Protein AF-A0A969N975-F1 (afdb_monomer_lite)

Sequence (76 aa):
MIERSLERIKGMRSLIFDMLDLTRIESGKKTRNLAKVDICEIAKIAIDTSELMAIQKNIKINTDFPDEAVLEADHQ

Secondary structure (DSSP, 8-state):
-HHHHHHHHHHHHHHHHHHHHHHHHHTT-----EEEEEHHHHHHHHHHHHHHHHHHTTPPP-----S--EEEEE--

pLDDT: mean 88.76, std 7.65, range [58.16, 96.25]

Foldseek 3Di:
DVVVVVVVVVVVVVVVVVVVVVCCVVVVVPDFDWDWDWVVVVVVVVCVVCVVVCVVVVHDDDDDDDPTDIDTGRPD

Radius of gyration: 17.98 Å; chains: 1; bounding box: 40×21×47 Å

Structure (mmCIF, N/CA/C/O backbone):
data_AF-A0A969N975-F1
#
_entry.id   AF-A0A969N975-F1
#
loop_
_atom_site.group_PDB
_atom_site.id
_atom_site.type_symbol
_atom_site.label_atom_id
_atom_site.label_alt_id
_atom_site.label_comp_id
_atom_site.label_asym_id
_atom_site.label_entity_id
_atom_site.label_seq_id
_atom_site.pdbx_PDB_ins_code
_atom_site.Cartn_x
_atom_site.Cartn_y
_atom_site.Cartn_z
_atom_site.occupancy
_atom_site.B_iso_or_equiv
_atom_site.auth_seq_id
_atom_site.auth_comp_id
_atom_site.auth_asym_id
_atom_site.auth_atom_id
_atom_site.pdbx_PDB_model_num
ATOM 1 N N . MET A 1 1 ? -2.612 13.400 31.373 1.00 72.31 1 MET A N 1
ATOM 2 C CA . MET A 1 1 ? -1.406 14.053 30.801 1.00 72.31 1 MET A CA 1
ATOM 3 C C . MET A 1 1 ? -0.521 13.081 30.020 1.00 72.31 1 MET A C 1
ATOM 5 O O . MET A 1 1 ? -0.097 13.452 28.936 1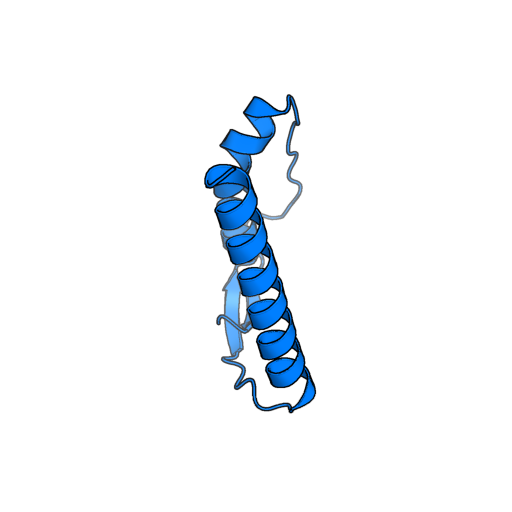.00 72.31 1 MET A O 1
ATOM 9 N N . ILE A 1 2 ? -0.294 11.853 30.509 1.00 90.56 2 ILE A N 1
ATOM 10 C CA . ILE A 1 2 ? 0.529 10.825 29.834 1.00 90.56 2 ILE A CA 1
ATOM 11 C C . ILE A 1 2 ? 0.023 10.495 28.416 1.00 90.56 2 ILE A C 1
ATOM 13 O O . ILE A 1 2 ? 0.818 10.527 27.485 1.00 90.56 2 ILE A O 1
ATOM 17 N N . GLU A 1 3 ? -1.289 10.302 28.232 1.00 93.06 3 GLU A N 1
ATOM 18 C CA . GLU A 1 3 ? -1.929 10.067 26.919 1.00 93.06 3 GLU A CA 1
ATOM 19 C C . GLU A 1 3 ? -1.509 11.101 25.858 1.00 93.06 3 GLU A C 1
ATOM 21 O O . GLU A 1 3 ? -1.054 10.775 24.768 1.00 93.06 3 GLU A O 1
ATOM 26 N N . ARG A 1 4 ? -1.579 12.388 26.218 1.00 90.19 4 ARG A N 1
ATOM 27 C CA . ARG A 1 4 ? -1.251 13.505 25.324 1.00 90.19 4 ARG A CA 1
ATOM 28 C C . ARG A 1 4 ? 0.237 13.540 24.982 1.00 90.19 4 ARG A C 1
ATOM 30 O O . ARG A 1 4 ? 0.609 13.883 23.863 1.00 90.19 4 ARG A O 1
ATOM 37 N N . SER A 1 5 ? 1.090 13.212 25.949 1.00 93.81 5 SER A N 1
ATOM 38 C CA . SER A 1 5 ? 2.531 13.105 25.721 1.00 93.81 5 SER A CA 1
ATOM 39 C C . SER A 1 5 ? 2.867 11.931 24.799 1.00 93.81 5 SER A C 1
ATOM 41 O O . SER A 1 5 ? 3.707 12.093 23.918 1.00 93.81 5 SER A O 1
ATOM 43 N N . LEU A 1 6 ? 2.181 10.792 24.944 1.00 93.00 6 LEU A N 1
ATOM 44 C CA . LEU A 1 6 ? 2.324 9.629 24.064 1.00 93.00 6 LEU A CA 1
ATOM 45 C C . LEU A 1 6 ? 1.913 9.949 22.625 1.00 93.00 6 LEU A C 1
ATOM 47 O O . LEU A 1 6 ? 2.679 9.666 21.707 1.00 93.00 6 LEU A O 1
ATOM 51 N N . GLU A 1 7 ? 0.764 10.593 22.421 1.00 94.06 7 GLU A N 1
ATOM 52 C CA . GLU A 1 7 ? 0.307 10.987 21.081 1.00 94.06 7 GLU A CA 1
ATOM 53 C C . GLU A 1 7 ? 1.280 11.957 20.398 1.00 94.06 7 GLU A C 1
ATOM 55 O O . GLU A 1 7 ? 1.623 11.786 19.228 1.00 94.06 7 GLU A O 1
ATOM 60 N N . ARG A 1 8 ? 1.838 12.917 21.145 1.00 94.31 8 ARG A N 1
ATOM 61 C CA . ARG A 1 8 ? 2.880 13.813 20.621 1.00 94.31 8 ARG A CA 1
ATOM 62 C C . ARG A 1 8 ? 4.152 13.071 20.216 1.00 94.31 8 ARG A C 1
ATOM 64 O O . ARG A 1 8 ? 4.724 13.383 19.177 1.00 94.31 8 ARG A O 1
ATOM 71 N N . ILE A 1 9 ? 4.603 12.106 21.019 1.00 94.88 9 ILE A N 1
ATOM 72 C CA . ILE A 1 9 ? 5.788 11.295 20.700 1.00 94.88 9 ILE A CA 1
ATOM 73 C C . ILE A 1 9 ? 5.536 10.440 19.455 1.00 94.88 9 ILE A C 1
ATOM 75 O O . ILE A 1 9 ? 6.403 10.379 18.584 1.00 94.88 9 ILE A O 1
ATOM 79 N N . LYS A 1 10 ? 4.352 9.827 19.326 1.00 94.00 10 LYS A N 1
ATOM 80 C CA . LYS A 1 10 ? 3.967 9.086 18.115 1.00 94.00 10 LYS A CA 1
ATOM 81 C C . LYS A 1 10 ? 3.979 9.987 16.879 1.00 94.00 10 LYS A C 1
ATOM 83 O O . LYS A 1 10 ? 4.556 9.594 15.869 1.00 94.00 10 LYS A O 1
ATOM 88 N N . GLY A 1 11 ? 3.418 11.194 16.984 1.00 93.56 11 GLY A N 1
ATOM 89 C CA . GLY A 1 11 ? 3.418 12.181 15.902 1.00 93.56 11 GLY A CA 1
ATOM 90 C C . GLY A 1 11 ? 4.828 12.600 15.485 1.00 93.56 11 GLY A C 1
ATOM 91 O O . GLY A 1 11 ? 5.165 12.521 14.309 1.00 93.56 11 GLY A O 1
ATOM 92 N N . MET A 1 12 ? 5.694 12.958 16.441 1.00 96.00 12 MET A N 1
ATOM 93 C CA . MET A 1 12 ? 7.094 13.305 16.145 1.00 96.00 12 MET A CA 1
ATOM 94 C C . MET A 1 12 ? 7.854 12.144 15.501 1.00 96.00 12 MET A C 1
ATOM 96 O O . MET A 1 12 ? 8.633 12.360 14.579 1.00 96.00 12 MET A O 1
ATOM 100 N N . ARG A 1 13 ? 7.614 10.909 15.955 1.00 95.19 13 ARG A N 1
ATOM 101 C CA . ARG A 1 13 ? 8.208 9.716 15.348 1.00 95.19 13 ARG A CA 1
ATOM 102 C C . ARG A 1 13 ? 7.765 9.548 13.892 1.00 95.19 13 ARG A C 1
ATOM 104 O O . ARG A 1 13 ? 8.613 9.239 13.065 1.00 95.19 13 ARG A O 1
ATOM 111 N N . SER A 1 14 ? 6.485 9.775 13.586 1.00 94.25 14 SER A N 1
ATOM 112 C CA . SER A 1 14 ? 5.980 9.754 12.205 1.00 94.25 14 SER A CA 1
ATOM 113 C C . SER A 1 14 ? 6.701 10.788 11.342 1.00 94.25 14 SER A C 1
ATOM 115 O O . SER A 1 14 ? 7.275 10.423 10.329 1.00 94.25 14 SER A O 1
ATOM 117 N N . LEU A 1 15 ? 6.798 12.038 11.814 1.00 94.62 15 LEU A N 1
ATOM 118 C CA . LEU A 1 15 ? 7.473 13.118 11.082 1.00 94.62 15 LEU A CA 1
ATOM 119 C C . LEU A 1 15 ? 8.954 12.818 10.802 1.00 94.62 15 LEU A C 1
ATOM 121 O O . LEU A 1 15 ? 9.474 13.166 9.744 1.00 94.62 15 LEU A O 1
ATOM 125 N N . ILE A 1 16 ? 9.646 12.170 11.743 1.00 94.56 16 ILE A N 1
ATOM 126 C CA . ILE A 1 16 ? 11.034 11.735 11.541 1.00 94.56 16 ILE A CA 1
ATOM 127 C C . ILE A 1 16 ? 11.109 10.666 10.444 1.00 94.56 16 ILE A C 1
ATOM 129 O O . ILE A 1 16 ? 11.996 10.745 9.594 1.00 94.56 16 ILE A O 1
ATOM 133 N N . PHE A 1 17 ? 10.201 9.685 10.442 1.00 92.12 17 PHE A N 1
ATOM 134 C CA . PHE A 1 17 ? 10.144 8.680 9.377 1.00 92.12 17 PHE A CA 1
ATOM 135 C C . PHE A 1 17 ? 9.854 9.318 8.016 1.00 92.12 17 PHE A C 1
ATOM 137 O O . PHE A 1 17 ? 10.577 9.028 7.065 1.00 92.12 17 PHE A O 1
ATOM 144 N N . ASP A 1 18 ? 8.923 10.270 7.955 1.00 91.25 18 ASP A N 1
ATOM 145 C CA . ASP A 1 18 ? 8.598 10.999 6.727 1.00 91.25 18 ASP A CA 1
ATOM 146 C C . ASP A 1 18 ? 9.824 11.764 6.182 1.00 91.25 18 ASP A C 1
ATOM 148 O O . ASP A 1 18 ? 10.120 11.715 4.987 1.00 91.25 18 ASP A O 1
ATOM 152 N N . MET A 1 19 ? 10.611 12.418 7.053 1.00 92.69 19 MET A N 1
ATOM 153 C CA . MET A 1 19 ? 11.868 13.074 6.651 1.00 92.69 19 MET A CA 1
ATOM 154 C C . MET A 1 19 ? 12.930 12.075 6.159 1.00 92.69 19 MET A C 1
ATOM 156 O O . MET A 1 19 ? 13.657 12.356 5.202 1.00 92.69 19 MET A O 1
ATOM 160 N N . LEU A 1 20 ? 13.054 10.909 6.800 1.00 89.31 20 LEU A N 1
ATOM 161 C CA . LEU A 1 20 ? 13.997 9.868 6.377 1.00 89.31 20 LEU A CA 1
ATOM 162 C C . LEU A 1 20 ? 13.609 9.258 5.024 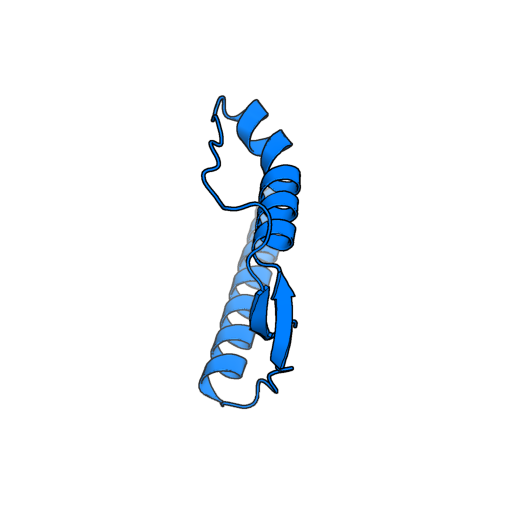1.00 89.31 20 LEU A C 1
ATOM 164 O O . LEU A 1 20 ? 14.487 8.957 4.214 1.00 89.31 20 LEU A O 1
ATOM 168 N N . ASP A 1 21 ? 12.317 9.105 4.759 1.00 85.31 21 ASP A N 1
ATOM 169 C CA . ASP A 1 21 ? 11.828 8.628 3.468 1.00 85.31 21 ASP A CA 1
ATOM 170 C C . ASP A 1 21 ? 12.049 9.679 2.376 1.00 85.31 21 ASP A C 1
ATOM 172 O O . ASP A 1 21 ? 12.586 9.346 1.316 1.00 85.31 21 ASP A O 1
ATOM 176 N N . LEU A 1 22 ? 11.782 10.959 2.665 1.00 87.25 22 LEU A N 1
ATOM 177 C CA . LEU A 1 22 ? 12.084 12.064 1.750 1.00 87.25 22 LEU A CA 1
ATOM 178 C C . LEU A 1 22 ? 13.570 12.087 1.362 1.00 87.25 22 LEU A C 1
ATOM 180 O O . LEU A 1 22 ? 13.910 12.141 0.184 1.00 87.25 22 LEU A O 1
ATOM 184 N N . THR A 1 23 ? 14.473 11.974 2.338 1.00 85.06 23 THR A N 1
ATOM 185 C CA . THR A 1 23 ? 15.920 11.940 2.057 1.00 85.06 23 THR A CA 1
ATOM 186 C C . THR A 1 23 ? 16.352 10.696 1.271 1.00 85.06 23 THR A C 1
ATOM 188 O O . THR A 1 23 ? 17.270 10.777 0.448 1.00 85.06 23 THR A O 1
ATOM 191 N N . ARG A 1 24 ? 15.692 9.543 1.454 1.00 82.62 24 ARG A N 1
ATOM 192 C CA . ARG A 1 24 ? 15.927 8.346 0.624 1.00 82.62 24 ARG A CA 1
ATOM 193 C C . ARG A 1 24 ? 15.489 8.548 -0.826 1.00 82.62 24 ARG A C 1
ATOM 195 O O . ARG A 1 24 ? 16.201 8.090 -1.720 1.00 82.62 24 ARG A O 1
ATOM 202 N N . ILE A 1 25 ? 14.370 9.234 -1.051 1.00 82.69 25 ILE A N 1
ATOM 203 C CA . ILE A 1 25 ? 13.876 9.569 -2.393 1.00 82.69 25 ILE A CA 1
ATOM 204 C C . ILE A 1 25 ? 14.837 10.554 -3.077 1.00 82.69 25 ILE A C 1
ATOM 206 O O . ILE A 1 25 ? 15.326 10.266 -4.168 1.00 82.69 25 ILE A O 1
ATOM 210 N N . GLU A 1 26 ? 15.179 11.656 -2.405 1.00 82.38 26 GLU A N 1
ATOM 211 C CA . GLU A 1 26 ? 16.044 12.727 -2.934 1.00 82.38 26 GLU A CA 1
ATOM 212 C C . GLU A 1 26 ? 17.484 12.268 -3.202 1.00 82.38 26 GLU A C 1
ATOM 214 O O . GLU A 1 26 ? 18.117 12.687 -4.166 1.00 82.38 26 GLU A O 1
ATOM 219 N N . SER A 1 27 ? 18.022 11.360 -2.381 1.00 80.69 27 SER A N 1
ATOM 220 C CA . SER A 1 27 ? 19.382 10.838 -2.581 1.00 80.69 27 SER A CA 1
ATOM 221 C C . SER A 1 27 ? 19.511 9.860 -3.756 1.00 80.69 27 SER A C 1
ATOM 223 O O . SER A 1 27 ? 20.617 9.386 -4.019 1.00 80.69 27 SER A O 1
ATOM 225 N N . GLY A 1 28 ? 18.409 9.516 -4.440 1.00 69.06 28 GLY A N 1
ATOM 226 C CA . GLY A 1 28 ? 18.401 8.586 -5.576 1.00 69.06 28 GLY A CA 1
ATOM 227 C C . GLY A 1 28 ? 18.803 7.151 -5.215 1.00 69.06 28 GLY A C 1
ATOM 228 O O . GLY A 1 28 ? 19.011 6.323 -6.097 1.00 69.06 28 GLY A O 1
ATOM 229 N N . LYS A 1 29 ? 18.924 6.835 -3.917 1.00 63.50 29 LYS A N 1
ATOM 230 C CA . LYS A 1 29 ? 19.390 5.533 -3.416 1.00 63.50 29 LYS A CA 1
ATOM 231 C C . LYS A 1 29 ? 18.297 4.467 -3.368 1.00 63.50 29 LYS A C 1
ATOM 233 O O . LYS A 1 29 ? 18.594 3.331 -2.999 1.00 63.50 29 LYS A O 1
ATOM 238 N N . LYS A 1 30 ? 17.045 4.799 -3.709 1.00 70.44 30 LYS A N 1
ATOM 239 C CA . LYS A 1 30 ? 15.974 3.799 -3.770 1.00 70.44 30 LYS A CA 1
ATOM 240 C C . LYS A 1 30 ? 16.201 2.898 -4.986 1.00 70.44 30 LYS A C 1
ATOM 242 O O . LYS A 1 30 ? 15.961 3.296 -6.123 1.00 70.44 30 LYS A O 1
ATOM 247 N N . THR A 1 31 ? 16.688 1.689 -4.735 1.00 71.06 31 THR A N 1
ATOM 248 C CA . THR A 1 31 ? 16.786 0.625 -5.737 1.00 71.06 31 THR A CA 1
ATOM 249 C C . THR A 1 31 ? 15.365 0.209 -6.101 1.00 71.06 31 THR A C 1
ATOM 251 O O . THR A 1 31 ? 14.654 -0.326 -5.257 1.00 71.06 31 THR A O 1
ATOM 254 N N . ARG A 1 32 ? 14.927 0.518 -7.325 1.00 76.94 32 ARG A N 1
ATOM 255 C CA . ARG A 1 32 ? 13.614 0.093 -7.824 1.00 76.94 32 ARG A CA 1
ATOM 256 C C . ARG A 1 32 ? 13.698 -1.356 -8.277 1.00 76.94 32 ARG A C 1
ATOM 258 O O . ARG A 1 32 ? 14.625 -1.705 -9.011 1.00 76.94 32 ARG A O 1
ATOM 265 N N . ASN A 1 33 ? 12.730 -2.167 -7.881 1.00 79.69 33 ASN A N 1
ATOM 266 C CA . ASN A 1 33 ? 12.569 -3.522 -8.378 1.00 79.69 33 ASN A CA 1
ATOM 267 C C . ASN A 1 33 ? 11.390 -3.541 -9.350 1.00 79.69 33 ASN A C 1
ATOM 269 O O . ASN A 1 33 ? 10.241 -3.755 -8.960 1.00 79.69 33 ASN A O 1
ATOM 273 N N . LEU A 1 34 ? 11.692 -3.241 -10.615 1.00 86.12 34 LEU A N 1
ATOM 274 C CA . LEU A 1 34 ? 10.694 -3.245 -11.676 1.00 86.12 34 LEU A CA 1
ATOM 275 C C . LEU A 1 34 ? 10.243 -4.683 -11.931 1.00 86.12 34 LEU A C 1
ATOM 277 O O . LEU A 1 34 ? 11.036 -5.533 -12.336 1.00 86.12 34 LEU A O 1
ATOM 281 N N . ALA A 1 35 ? 8.962 -4.933 -11.703 1.00 88.25 35 ALA A N 1
ATOM 282 C CA . ALA A 1 35 ? 8.312 -6.198 -11.984 1.00 88.25 35 ALA A CA 1
ATOM 283 C C . ALA A 1 35 ? 7.022 -5.950 -12.768 1.00 88.25 35 ALA A C 1
ATOM 285 O O . ALA A 1 35 ? 6.513 -4.831 -12.833 1.00 88.25 35 ALA A O 1
ATOM 286 N N . LYS A 1 36 ? 6.485 -7.014 -13.367 1.00 90.94 36 LYS A N 1
ATOM 287 C CA . LYS A 1 36 ? 5.127 -6.989 -13.908 1.00 90.94 36 LYS A CA 1
ATOM 288 C C . LYS A 1 36 ? 4.152 -7.047 -12.743 1.00 90.94 36 LYS A C 1
ATOM 290 O O . LYS A 1 36 ? 4.163 -8.019 -11.993 1.00 90.94 36 LYS A O 1
ATOM 295 N N . VAL A 1 37 ? 3.344 -6.008 -12.607 1.00 91.06 37 VAL A N 1
ATOM 296 C CA . VAL A 1 37 ? 2.402 -5.838 -11.504 1.00 91.06 37 VAL A CA 1
ATOM 297 C C . VAL A 1 37 ? 1.014 -5.604 -12.079 1.00 91.06 37 VAL A C 1
ATOM 299 O O . VAL A 1 37 ? 0.861 -4.757 -12.960 1.00 91.06 37 VAL A O 1
ATOM 302 N N . ASP A 1 38 ? 0.017 -6.334 -11.578 1.00 92.06 38 ASP A N 1
ATOM 303 C CA . ASP A 1 38 ? -1.389 -6.048 -11.862 1.00 92.06 38 ASP A CA 1
ATOM 304 C C . ASP A 1 38 ? -1.898 -4.957 -10.909 1.00 92.06 38 ASP A C 1
ATOM 306 O O . ASP A 1 38 ? -2.038 -5.156 -9.699 1.00 92.06 38 ASP A O 1
ATOM 310 N N . ILE A 1 39 ? -2.172 -3.774 -11.457 1.00 91.62 39 ILE A N 1
ATOM 311 C CA . ILE A 1 39 ? -2.691 -2.648 -10.672 1.00 91.62 39 ILE A CA 1
ATOM 312 C C . ILE A 1 39 ? -4.101 -2.929 -10.159 1.00 91.62 39 ILE A C 1
ATOM 314 O O . ILE A 1 39 ? -4.459 -2.438 -9.086 1.00 91.62 39 ILE A O 1
ATOM 318 N N . CYS A 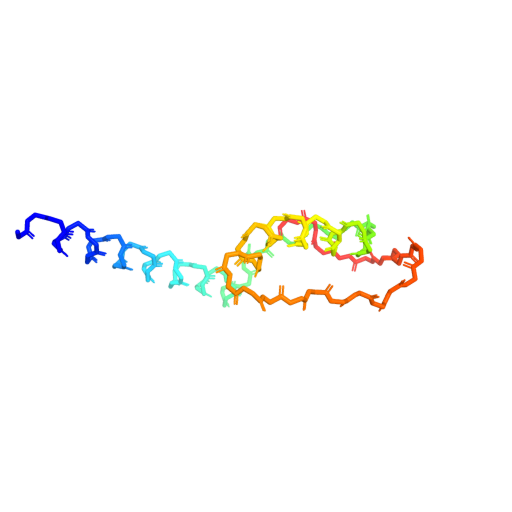1 40 ? -4.899 -3.714 -10.885 1.00 92.88 40 CYS A N 1
ATOM 319 C CA . CYS A 1 40 ? -6.265 -4.020 -10.479 1.00 92.88 40 CYS A CA 1
ATOM 320 C C . CYS A 1 40 ? -6.288 -4.847 -9.187 1.00 92.88 40 CYS A C 1
ATOM 322 O O . CYS A 1 40 ? -7.138 -4.614 -8.326 1.00 92.88 40 CYS A O 1
ATOM 324 N N . GLU A 1 41 ? -5.333 -5.763 -9.007 1.00 90.94 41 GLU A N 1
ATOM 325 C CA . GLU A 1 41 ? -5.161 -6.515 -7.760 1.00 90.94 41 GLU A CA 1
ATOM 326 C C . GLU A 1 41 ? -4.780 -5.592 -6.591 1.00 90.94 41 GLU A C 1
ATOM 328 O O . GLU A 1 41 ? -5.415 -5.626 -5.535 1.00 90.94 41 GLU A O 1
ATOM 333 N N . ILE A 1 42 ? -3.816 -4.690 -6.799 1.00 91.44 42 ILE A N 1
ATOM 334 C CA . ILE A 1 42 ? -3.397 -3.717 -5.777 1.00 91.44 42 ILE A CA 1
ATOM 335 C C . ILE A 1 42 ? -4.553 -2.790 -5.388 1.00 91.44 42 ILE A C 1
ATOM 337 O O . ILE A 1 42 ? -4.762 -2.523 -4.202 1.00 91.44 42 ILE A O 1
ATOM 341 N N . ALA A 1 43 ? -5.322 -2.309 -6.367 1.00 91.75 43 ALA A N 1
ATOM 342 C CA . ALA A 1 43 ? -6.470 -1.446 -6.126 1.00 91.75 43 ALA A CA 1
ATOM 343 C C . ALA A 1 43 ? -7.534 -2.149 -5.271 1.00 91.75 43 ALA A C 1
ATOM 345 O O . ALA A 1 43 ? -8.047 -1.541 -4.332 1.00 91.75 43 ALA A O 1
ATOM 346 N N . LYS A 1 44 ? -7.818 -3.433 -5.531 1.00 91.50 44 LYS A N 1
ATOM 347 C CA . LYS A 1 44 ? -8.739 -4.242 -4.711 1.00 91.50 44 LYS A CA 1
ATOM 348 C C . LYS A 1 44 ? -8.249 -4.346 -3.264 1.00 91.50 44 LYS A C 1
ATOM 350 O O . LYS A 1 44 ? -8.990 -3.993 -2.352 1.00 91.50 44 LYS A O 1
ATOM 355 N N . ILE A 1 45 ? -6.975 -4.688 -3.052 1.00 92.00 45 ILE A N 1
ATOM 356 C CA . ILE A 1 45 ? -6.379 -4.782 -1.705 1.00 92.00 45 ILE A CA 1
ATOM 357 C C . ILE A 1 45 ? -6.460 -3.439 -0.957 1.00 92.00 45 ILE A C 1
ATOM 359 O O . ILE A 1 45 ? -6.767 -3.394 0.239 1.00 92.00 45 ILE A O 1
ATOM 363 N N . ALA A 1 46 ? -6.197 -2.326 -1.647 1.00 91.81 46 ALA A N 1
ATOM 364 C CA . ALA A 1 46 ? -6.267 -0.985 -1.066 1.00 91.81 46 ALA A CA 1
ATOM 365 C C . ALA A 1 46 ? -7.696 -0.599 -0.637 1.00 91.81 46 ALA A C 1
ATOM 367 O O . ALA A 1 46 ? -7.894 0.104 0.359 1.00 91.81 46 ALA A O 1
ATOM 368 N N . ILE A 1 47 ? -8.700 -1.066 -1.378 1.00 92.44 47 ILE A N 1
ATOM 369 C CA . ILE A 1 47 ? -10.110 -0.831 -1.063 1.00 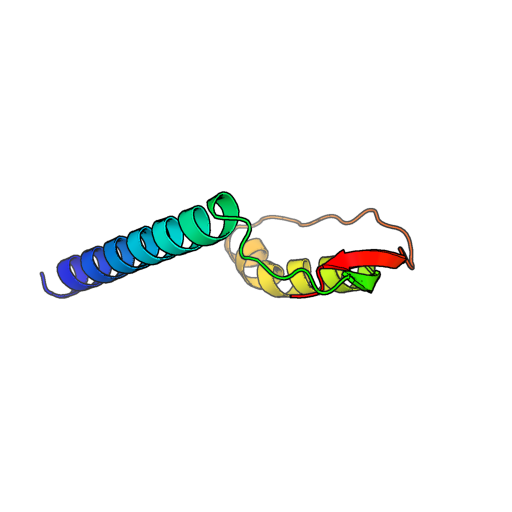92.44 47 ILE A CA 1
ATOM 370 C C . ILE A 1 47 ? -10.535 -1.689 0.118 1.00 92.44 47 ILE A C 1
ATOM 372 O O . ILE A 1 47 ? -11.099 -1.139 1.060 1.00 92.44 47 ILE A O 1
ATOM 376 N N . ASP A 1 48 ? -10.189 -2.975 0.120 1.00 91.69 48 ASP A N 1
ATOM 377 C CA . ASP A 1 48 ? -10.504 -3.901 1.214 1.00 91.69 48 ASP A CA 1
ATOM 378 C C . ASP A 1 48 ? -9.910 -3.407 2.542 1.00 91.69 48 ASP A C 1
ATOM 380 O O . ASP A 1 48 ? -10.573 -3.379 3.580 1.00 91.69 48 ASP A O 1
ATOM 384 N N . THR A 1 49 ? -8.665 -2.917 2.513 1.00 92.88 49 THR A N 1
ATOM 385 C CA . THR A 1 49 ? -8.018 -2.320 3.697 1.00 92.88 49 THR A CA 1
ATOM 386 C C . THR A 1 49 ? -8.682 -1.022 4.163 1.00 92.88 49 THR A C 1
ATOM 388 O O . THR A 1 49 ? -8.630 -0.698 5.353 1.00 92.88 49 THR A O 1
ATOM 391 N N . SER A 1 50 ? -9.334 -0.289 3.260 1.00 92.50 50 SER A N 1
ATOM 392 C CA . SER A 1 50 ? -10.016 0.978 3.556 1.00 92.50 50 SER A CA 1
ATOM 393 C C . SER A 1 50 ? -11.512 0.815 3.854 1.00 92.50 50 SER A C 1
ATOM 395 O O . SER A 1 50 ? -12.135 1.744 4.377 1.00 92.50 50 SER A O 1
ATOM 397 N N . GLU A 1 51 ? -12.097 -0.350 3.567 1.00 91.00 51 GLU A N 1
ATOM 398 C CA . GLU A 1 51 ? -13.540 -0.599 3.605 1.00 91.00 51 GLU A CA 1
ATOM 399 C C . GLU A 1 51 ? -14.126 -0.361 5.001 1.00 91.00 51 GLU A C 1
ATOM 401 O O . GLU A 1 51 ? -15.092 0.389 5.159 1.00 91.00 51 GLU A O 1
ATOM 406 N N . LEU A 1 52 ? -13.493 -0.912 6.043 1.00 90.88 52 LEU A N 1
ATOM 407 C CA . LEU A 1 52 ? -13.967 -0.757 7.421 1.00 90.88 52 LEU A CA 1
ATOM 408 C C . LEU A 1 52 ? -14.010 0.719 7.848 1.00 90.88 52 LEU A C 1
ATOM 410 O O . LEU A 1 52 ? -14.957 1.157 8.506 1.00 90.88 52 LEU A O 1
ATOM 414 N N . MET A 1 53 ? -13.001 1.501 7.457 1.00 93.44 53 MET A N 1
ATOM 415 C CA . MET A 1 53 ? -12.951 2.931 7.761 1.00 93.44 53 MET A CA 1
ATOM 416 C C . MET A 1 53 ? -14.005 3.710 6.966 1.00 93.44 53 MET A C 1
ATOM 418 O O . MET A 1 53 ? -14.614 4.639 7.504 1.00 93.44 53 MET A O 1
ATOM 422 N N . ALA A 1 54 ? -14.241 3.332 5.709 1.00 93.00 54 ALA A N 1
ATOM 423 C CA . ALA A 1 54 ? -15.269 3.933 4.869 1.00 93.00 54 ALA A CA 1
ATOM 424 C C . ALA A 1 54 ? -16.671 3.696 5.453 1.00 93.00 54 ALA A C 1
ATOM 426 O O . ALA A 1 54 ? -17.428 4.656 5.610 1.00 93.00 54 ALA A O 1
ATOM 427 N N . ILE A 1 55 ? -16.969 2.470 5.899 1.00 93.69 55 ILE A N 1
ATOM 428 C CA . ILE A 1 55 ? -18.224 2.123 6.586 1.00 93.69 55 ILE A CA 1
ATOM 429 C C . ILE A 1 55 ? -18.408 2.978 7.847 1.00 93.69 55 ILE A C 1
ATOM 431 O O . ILE A 1 55 ? -19.449 3.612 8.013 1.00 93.69 55 ILE A O 1
ATOM 435 N N . GLN A 1 56 ? -17.386 3.069 8.707 1.00 95.19 56 GLN A N 1
ATOM 436 C CA . GLN A 1 56 ? -17.441 3.884 9.933 1.00 95.19 56 GLN A CA 1
ATOM 437 C C . GLN A 1 56 ? -17.717 5.369 9.660 1.00 95.19 56 GLN A C 1
ATOM 439 O O . GLN A 1 56 ? -18.282 6.063 10.506 1.00 95.19 56 GLN A O 1
ATOM 444 N N . LYS A 1 57 ? -17.311 5.866 8.489 1.00 95.25 57 LYS A N 1
ATOM 445 C CA . LYS A 1 57 ? -17.481 7.262 8.072 1.00 95.25 57 LYS A CA 1
ATOM 446 C C . LYS A 1 57 ? -18.687 7.485 7.153 1.00 95.25 57 LYS A C 1
ATOM 448 O O . LYS A 1 57 ? -18.874 8.615 6.711 1.00 95.25 57 LYS A O 1
ATOM 453 N N . ASN A 1 58 ? -19.509 6.464 6.887 1.00 94.19 58 ASN A N 1
ATOM 454 C CA . ASN A 1 58 ? -20.602 6.501 5.901 1.00 94.19 58 ASN A CA 1
ATOM 455 C C . ASN A 1 58 ? -20.141 6.953 4.499 1.00 94.19 58 ASN A C 1
ATOM 457 O O . ASN A 1 58 ? -20.827 7.711 3.813 1.00 94.19 58 ASN A O 1
ATOM 461 N N . ILE A 1 59 ? -18.959 6.502 4.078 1.00 96.25 59 ILE A N 1
ATOM 462 C CA . ILE A 1 59 ? -18.382 6.767 2.758 1.00 96.25 59 ILE A CA 1
ATOM 463 C C . ILE A 1 59 ? -18.574 5.526 1.886 1.00 96.25 59 ILE A C 1
ATOM 465 O O . ILE A 1 59 ? -18.333 4.406 2.329 1.00 96.25 59 ILE A O 1
ATOM 469 N N . LYS A 1 60 ? -18.979 5.731 0.629 1.00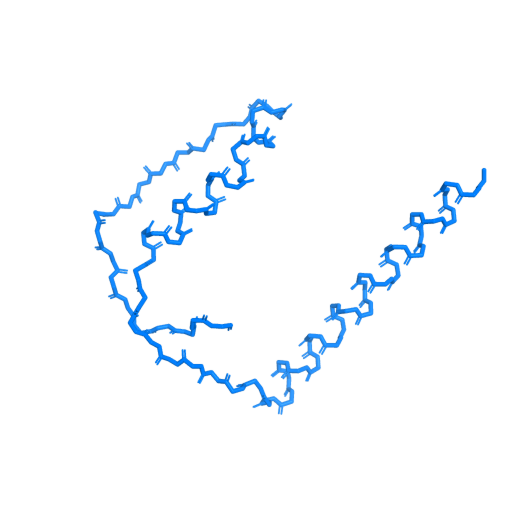 92.81 60 LYS A N 1
ATOM 470 C CA . LYS A 1 60 ? -19.060 4.672 -0.379 1.00 92.81 60 LYS A CA 1
ATOM 471 C C . LYS A 1 60 ? -17.858 4.759 -1.317 1.00 92.81 60 LYS A C 1
ATOM 473 O O . LYS A 1 60 ? -17.583 5.829 -1.855 1.00 92.81 60 LYS A O 1
ATOM 478 N N . ILE A 1 61 ? -17.173 3.638 -1.519 1.00 92.31 61 ILE A N 1
ATOM 479 C CA . ILE A 1 61 ? -16.089 3.510 -2.495 1.00 92.31 61 ILE A CA 1
ATOM 480 C C . ILE A 1 61 ? -16.685 2.890 -3.762 1.00 92.31 61 ILE A C 1
ATOM 482 O O . ILE A 1 61 ? -17.276 1.814 -3.704 1.00 92.31 61 ILE A O 1
ATOM 486 N N . ASN A 1 62 ? -16.557 3.579 -4.894 1.00 92.44 62 ASN A N 1
ATOM 487 C CA . ASN A 1 62 ? -16.955 3.064 -6.201 1.00 92.44 62 ASN A CA 1
ATOM 488 C C . ASN A 1 62 ? -15.698 2.802 -7.031 1.00 92.44 62 ASN A C 1
ATOM 490 O O . ASN A 1 62 ? -14.806 3.649 -7.078 1.00 92.44 62 ASN A O 1
ATOM 494 N N . THR A 1 63 ? -15.660 1.664 -7.715 1.00 89.31 63 THR A N 1
ATOM 495 C CA . THR A 1 63 ? -14.547 1.260 -8.574 1.00 89.31 63 THR A CA 1
ATOM 496 C C . THR A 1 63 ? -14.972 1.173 -10.023 1.00 89.31 63 THR A C 1
ATOM 498 O O . THR A 1 63 ? -15.999 0.570 -10.325 1.00 89.31 63 THR A O 1
ATOM 501 N N . ASP A 1 64 ? -14.148 1.729 -10.901 1.00 92.38 64 ASP A N 1
ATOM 502 C CA . ASP A 1 64 ? -14.261 1.582 -12.348 1.00 92.38 64 ASP A CA 1
ATOM 503 C C . ASP A 1 64 ? -12.860 1.301 -12.896 1.00 92.38 64 ASP A C 1
ATOM 505 O O . ASP A 1 64 ? -12.050 2.207 -13.093 1.00 92.38 64 ASP A O 1
ATOM 509 N N . PHE A 1 65 ? -12.529 0.018 -13.002 1.00 91.12 65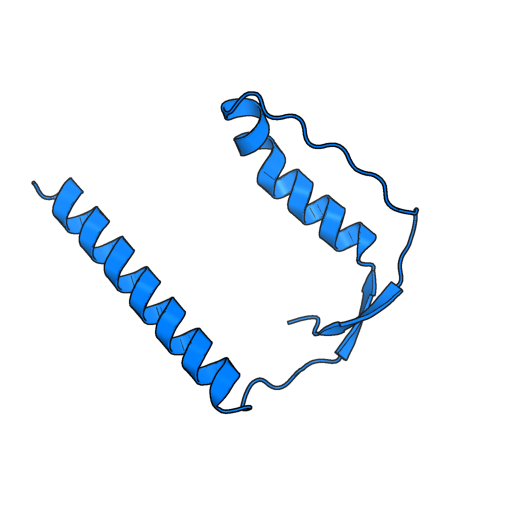 PHE A N 1
ATOM 510 C CA . PHE A 1 65 ? -11.266 -0.456 -13.553 1.00 91.12 65 PHE A CA 1
ATOM 511 C C . PHE A 1 65 ? -11.491 -1.765 -14.326 1.00 91.12 65 PHE A C 1
ATOM 513 O O . PHE A 1 65 ? -12.446 -2.486 -14.025 1.00 91.12 65 PHE A O 1
ATOM 520 N N . PRO A 1 66 ? -10.649 -2.066 -15.333 1.00 91.00 66 PRO A N 1
ATOM 521 C CA . PRO A 1 66 ? -10.739 -3.303 -16.111 1.00 91.00 66 PRO A CA 1
ATOM 522 C C . PRO A 1 66 ? -10.408 -4.545 -15.264 1.00 91.00 66 PRO A C 1
ATOM 524 O O . PRO A 1 66 ? -9.915 -4.429 -14.143 1.00 91.00 66 PRO A O 1
ATOM 527 N N . ASP A 1 67 ? -10.645 -5.742 -15.809 1.00 86.19 67 ASP A N 1
ATOM 528 C CA . ASP A 1 67 ? -10.398 -7.004 -15.093 1.00 86.19 67 ASP A CA 1
ATOM 529 C C . ASP A 1 67 ? -8.919 -7.215 -14.737 1.00 86.19 67 ASP A C 1
ATOM 531 O O . ASP A 1 67 ? -8.617 -7.685 -13.639 1.00 86.19 67 ASP A O 1
ATOM 535 N N . GLU A 1 68 ? -8.015 -6.822 -15.637 1.00 89.88 68 GLU A N 1
ATOM 536 C CA . GLU A 1 68 ? -6.564 -6.951 -15.488 1.00 89.88 68 GLU A CA 1
ATOM 537 C C . GLU A 1 68 ? -5.863 -5.741 -16.126 1.00 89.88 68 GLU A C 1
ATOM 539 O O . GLU A 1 68 ? -6.193 -5.332 -17.247 1.00 89.88 68 GLU A O 1
ATOM 544 N N . ALA A 1 69 ? -4.889 -5.164 -15.418 1.00 90.75 69 ALA A N 1
ATOM 545 C CA . ALA A 1 69 ? -4.050 -4.079 -15.921 1.00 90.75 69 ALA A CA 1
ATOM 546 C C . ALA A 1 69 ? -2.595 -4.279 -15.475 1.00 90.75 69 ALA A C 1
ATOM 548 O O . ALA A 1 69 ? -2.139 -3.710 -14.479 1.00 90.75 69 ALA A O 1
ATOM 549 N N . VAL A 1 70 ? -1.855 -5.083 -16.246 1.00 92.06 70 VAL A N 1
ATOM 550 C CA . VAL A 1 70 ? -0.443 -5.380 -15.979 1.00 92.06 70 VAL A CA 1
ATOM 551 C C . VAL A 1 70 ? 0.465 -4.297 -16.547 1.00 92.06 70 VAL A C 1
ATOM 553 O O . VAL A 1 70 ? 0.433 -4.005 -17.745 1.00 92.06 70 VAL A O 1
ATOM 556 N N . LEU A 1 71 ? 1.341 -3.756 -15.704 1.00 92.19 71 LEU A N 1
ATOM 557 C CA . LEU A 1 71 ? 2.390 -2.833 -16.124 1.00 92.19 71 LEU A CA 1
ATOM 558 C C . LEU A 1 71 ? 3.717 -3.082 -15.409 1.00 92.19 71 LEU A C 1
ATOM 560 O O . LEU A 1 71 ? 3.774 -3.767 -14.389 1.00 92.19 71 LEU A O 1
ATOM 564 N N . GLU A 1 72 ? 4.801 -2.546 -15.972 1.00 91.12 72 GLU A N 1
ATOM 565 C CA . GLU A 1 72 ? 6.101 -2.546 -15.301 1.00 91.12 72 GLU A CA 1
ATOM 566 C C . GLU A 1 72 ? 6.126 -1.441 -14.242 1.00 91.12 72 GLU A C 1
ATOM 568 O O . GLU A 1 72 ? 6.184 -0.251 -14.559 1.00 91.12 72 GLU A O 1
ATOM 573 N N . ALA A 1 73 ? 6.069 -1.843 -12.975 1.00 87.00 73 ALA A N 1
ATOM 574 C CA . ALA A 1 73 ? 6.127 -0.947 -11.825 1.00 87.00 73 ALA A CA 1
ATOM 575 C C . ALA A 1 73 ? 7.064 -1.481 -10.743 1.00 87.00 73 ALA A C 1
ATOM 577 O O . ALA A 1 73 ? 7.428 -2.655 -10.717 1.00 87.00 73 ALA A O 1
ATOM 578 N N . ASP A 1 74 ? 7.464 -0.577 -9.849 1.00 86.25 74 ASP A N 1
ATOM 579 C CA . ASP A 1 74 ? 8.220 -0.912 -8.644 1.00 86.25 74 ASP A CA 1
ATOM 580 C C . ASP A 1 74 ? 7.317 -1.716 -7.694 1.00 86.25 74 ASP A C 1
ATOM 582 O O . ASP A 1 74 ? 6.290 -1.210 -7.245 1.00 86.25 74 ASP A O 1
ATOM 586 N N . HIS A 1 75 ? 7.677 -2.969 -7.412 1.00 75.38 75 HIS A N 1
ATOM 587 C CA . HIS A 1 75 ? 6.913 -3.867 -6.532 1.00 75.38 75 HIS A CA 1
ATOM 588 C C . HIS A 1 75 ? 7.365 -3.770 -5.049 1.00 75.38 75 HIS A C 1
ATOM 590 O O . HIS A 1 75 ? 6.999 -4.616 -4.231 1.00 75.38 75 HIS A O 1
ATOM 596 N N . GLN A 1 76 ? 8.183 -2.767 -4.675 1.00 58.16 76 GLN A N 1
ATOM 597 C CA . GLN A 1 76 ? 8.678 -2.553 -3.298 1.00 58.16 76 GLN A CA 1
ATOM 598 C C . GLN A 1 76 ? 8.645 -1.101 -2.805 1.00 58.16 76 GLN A C 1
ATOM 600 O O . GLN A 1 76 ? 8.987 -0.157 -3.555 1.00 58.16 76 GLN A O 1
#